Protein AF-A0A5S4GSZ1-F1 (afdb_monomer_lite)

Radius of gyration: 18.0 Å; chains: 1; bounding box: 52×38×59 Å

pLDDT: mean 90.25, std 11.3, range [44.25, 98.25]

Organism: NCBI:txid1642303

Sequence (163 aa):
MLLGSTLMTSDSAQAGTRNEETLTLLDEFERAGLLSIDGEPGERATIAVMIAPEDPFEGEGAEAQAGALVSLAAGMDAVSRGTVLAGGNTSTLPGGLIAALRAKDETVKHVTTVATADTPLGYITVVYALREQLNGRAGQYGTGTGASSFPLTTSHATPSPSR

Foldseek 3Di:
DVLLQQQEAADPVQFFPFGPVNQVVVVVCVVVVNDDDDDDSRGYHQEEEAEWDQAFADDPCLLVVLVVVLVVLLSNQVGHLAYEYEYEQNLQDVSHNLVSNLVDPVSQFTHAYQHHCVDPVSVVVVVVQRVQSNVVGHAYDDDHPRHDYDPPPPPPPPPDDDD

Secondary structure (DSSP, 8-state):
-HHHHHHB-S-GGGTT-B-HHHHHHHHHHHHTTS----S---BPBS-EEEEPPSSPP-STTHHHHHHHHHHHHHHHHTTSS-EEEE--GGGGSTT-HHHHHHT-TTGGGT-EEETTTTSHHHHHHHHHHHHHHHTT---EESSSTTPBPP--------PPPP-

Structure (mmCIF, N/CA/C/O backbone):
data_AF-A0A5S4GSZ1-F1
#
_entry.id   AF-A0A5S4GSZ1-F1
#
loop_
_atom_site.group_PDB
_atom_site.id
_atom_site.type_symbol
_atom_site.label_atom_id
_atom_site.label_alt_id
_atom_site.label_comp_id
_atom_site.label_asym_id
_atom_site.label_entity_id
_atom_site.label_seq_id
_atom_site.pdbx_PDB_ins_code
_atom_site.Cartn_x
_atom_site.Cartn_y
_atom_site.Cartn_z
_atom_site.occupancy
_atom_site.B_iso_or_equiv
_atom_site.auth_seq_id
_atom_site.auth_comp_id
_atom_site.auth_asym_id
_atom_site.auth_atom_id
_atom_site.pdbx_PDB_model_num
ATOM 1 N N . MET A 1 1 ? -6.292 12.027 1.379 1.00 71.38 1 MET A N 1
ATOM 2 C CA . MET A 1 1 ? -6.781 11.039 0.392 1.00 71.38 1 MET A CA 1
ATOM 3 C C . MET A 1 1 ? -8.135 10.532 0.867 1.00 71.38 1 MET A C 1
ATOM 5 O O . MET A 1 1 ? -8.180 9.963 1.947 1.00 71.38 1 MET A O 1
ATOM 9 N N . LEU A 1 2 ? -9.213 10.778 0.109 1.00 84.00 2 LEU A N 1
ATOM 10 C CA . LEU A 1 2 ? -10.602 10.521 0.536 1.00 84.00 2 LEU A CA 1
ATOM 11 C C . LEU A 1 2 ? -10.884 9.037 0.838 1.00 84.00 2 LEU A C 1
ATOM 13 O O . LEU A 1 2 ? -11.510 8.715 1.846 1.00 84.00 2 LEU A O 1
ATOM 17 N N . LEU A 1 3 ? -10.375 8.138 -0.011 1.00 85.56 3 LEU A N 1
ATOM 18 C CA . LEU A 1 3 ? -10.578 6.695 0.131 1.00 85.56 3 LEU A CA 1
ATOM 19 C C . LEU A 1 3 ? -9.926 6.149 1.414 1.00 85.56 3 LEU A C 1
ATOM 21 O O . LEU A 1 3 ? -10.559 5.444 2.191 1.00 85.56 3 LEU A O 1
ATOM 25 N N . GLY A 1 4 ? -8.680 6.553 1.686 1.00 84.44 4 GLY A N 1
ATOM 26 C CA . GLY A 1 4 ? -7.986 6.174 2.916 1.00 84.44 4 GLY A CA 1
ATOM 27 C C . GLY A 1 4 ? -8.719 6.658 4.168 1.00 84.44 4 GLY A C 1
ATOM 28 O O . GLY A 1 4 ? -8.912 5.883 5.093 1.00 84.44 4 GLY A O 1
ATOM 29 N N . SER A 1 5 ? -9.174 7.915 4.200 1.00 84.69 5 SER A N 1
ATOM 30 C CA . SER A 1 5 ? -9.803 8.498 5.400 1.00 84.69 5 SER A CA 1
ATOM 31 C C . SER A 1 5 ? -11.141 7.867 5.795 1.00 84.69 5 SER A C 1
ATOM 33 O O . SER A 1 5 ? -11.579 8.019 6.934 1.00 84.69 5 SER A O 1
ATOM 35 N N . THR A 1 6 ? -11.816 7.196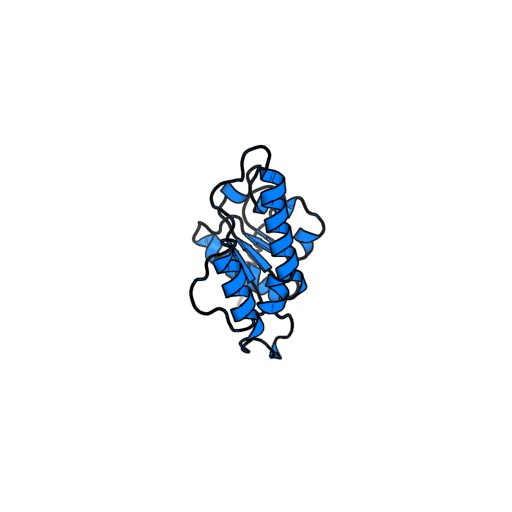 4.865 1.00 89.44 6 THR A N 1
ATOM 36 C CA . THR A 1 6 ? -13.112 6.560 5.135 1.00 89.44 6 THR A CA 1
ATOM 37 C C . THR A 1 6 ? -12.938 5.097 5.523 1.00 89.44 6 THR A C 1
ATOM 39 O O . THR A 1 6 ? -13.540 4.655 6.503 1.00 89.44 6 THR A O 1
ATOM 42 N N . LEU A 1 7 ? -12.043 4.380 4.838 1.00 91.69 7 LEU A N 1
ATOM 43 C CA . LEU A 1 7 ? -11.716 2.981 5.118 1.00 91.69 7 LEU A CA 1
ATOM 44 C C . LEU A 1 7 ? -10.859 2.788 6.373 1.00 91.69 7 LEU A C 1
ATOM 46 O O . LEU A 1 7 ? -10.987 1.774 7.057 1.00 91.69 7 LEU A O 1
ATOM 50 N N . MET A 1 8 ? -9.953 3.720 6.657 1.00 94.50 8 MET A N 1
ATOM 51 C CA . MET A 1 8 ? -8.903 3.532 7.654 1.00 94.50 8 MET A CA 1
ATOM 52 C C . MET A 1 8 ? -9.084 4.438 8.875 1.00 94.50 8 MET A C 1
ATOM 54 O O . MET A 1 8 ? -9.780 5.454 8.839 1.00 94.50 8 MET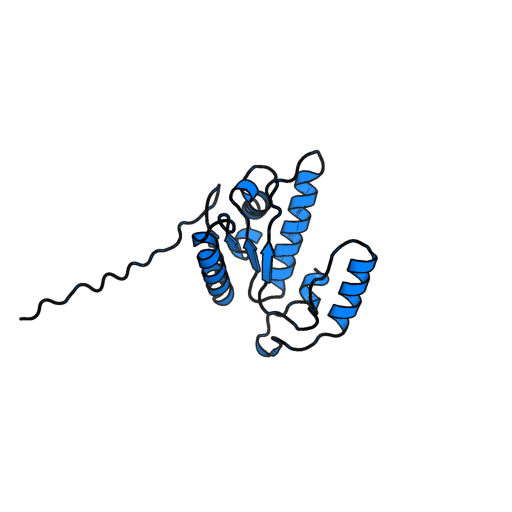 A O 1
ATOM 58 N N . THR A 1 9 ? -8.427 4.064 9.969 1.00 95.00 9 THR A N 1
ATOM 59 C CA . THR A 1 9 ? -8.294 4.874 11.181 1.00 95.00 9 THR A CA 1
ATOM 60 C C . THR A 1 9 ? -6.981 4.571 11.899 1.00 95.00 9 THR A C 1
ATOM 62 O O . THR A 1 9 ? -6.535 3.424 11.956 1.00 95.00 9 THR A O 1
ATOM 65 N N . SER A 1 10 ? -6.353 5.585 12.490 1.00 94.88 10 SER A N 1
ATOM 66 C CA . SER A 1 10 ? -5.213 5.400 13.393 1.00 94.88 10 SER A CA 1
ATOM 67 C C . SER A 1 10 ? -5.649 5.111 14.837 1.00 94.88 10 SER A C 1
ATOM 69 O O . SER A 1 10 ? -4.855 4.598 15.628 1.00 94.88 10 SER A O 1
ATOM 71 N N . ASP A 1 11 ? -6.915 5.378 15.176 1.00 94.94 11 ASP A N 1
ATOM 72 C CA . ASP A 1 11 ? -7.489 5.100 16.492 1.00 94.94 11 ASP A CA 1
ATOM 73 C C . ASP A 1 11 ? -7.868 3.618 16.622 1.00 94.94 11 ASP A C 1
ATOM 75 O O . ASP A 1 11 ? -8.837 3.141 16.027 1.00 94.94 11 ASP A O 1
ATOM 79 N N . SER A 1 12 ? -7.126 2.888 17.456 1.00 91.31 12 SER A N 1
ATOM 80 C CA . SER A 1 12 ? -7.396 1.479 17.748 1.00 91.31 12 SER A CA 1
ATOM 81 C C . SER A 1 12 ? -8.756 1.228 18.401 1.00 91.31 12 SER A C 1
ATOM 83 O O . SER A 1 12 ? -9.271 0.121 18.278 1.00 91.31 12 SER A O 1
ATOM 85 N N . ALA A 1 13 ? -9.345 2.217 19.081 1.00 94.62 13 ALA A N 1
ATOM 86 C CA . ALA A 1 13 ? -10.679 2.081 19.665 1.00 94.62 13 ALA A CA 1
ATOM 87 C C . ALA A 1 13 ? -11.788 2.061 18.599 1.00 94.62 13 ALA A C 1
ATOM 89 O O . ALA A 1 13 ? -12.886 1.584 18.873 1.00 94.62 13 ALA A O 1
ATOM 90 N N . GLN A 1 14 ? -11.498 2.551 17.390 1.00 93.00 14 GLN A N 1
ATOM 91 C CA . GLN A 1 14 ? -12.412 2.548 16.245 1.00 93.00 14 GLN A CA 1
ATOM 92 C C . GLN A 1 14 ? -12.177 1.366 15.295 1.00 93.00 14 GLN A C 1
ATOM 94 O O . GLN A 1 14 ? -12.816 1.284 14.252 1.00 93.00 14 GLN A O 1
ATOM 99 N N . ALA A 1 15 ? -11.258 0.452 15.614 1.00 93.75 15 ALA A N 1
ATOM 100 C CA . ALA A 1 15 ? -11.024 -0.726 14.787 1.00 93.75 15 ALA A CA 1
ATOM 101 C C . ALA A 1 15 ? -12.287 -1.603 14.720 1.00 93.75 15 ALA A C 1
ATOM 103 O O . ALA A 1 15 ? -12.864 -1.933 15.756 1.00 93.75 15 ALA A O 1
ATOM 104 N N . GLY A 1 16 ? -12.702 -1.994 13.513 1.00 93.00 16 GLY A N 1
ATOM 105 C CA . GLY A 1 16 ? -13.875 -2.853 13.309 1.00 93.00 16 GLY A CA 1
ATOM 106 C C . GLY A 1 16 ? -15.223 -2.141 13.470 1.00 93.00 16 GLY A C 1
ATOM 107 O O . GLY A 1 16 ? -16.266 -2.783 13.392 1.00 93.00 16 GLY A O 1
ATOM 108 N N . THR A 1 17 ? -15.251 -0.823 13.704 1.00 94.19 17 THR A N 1
ATOM 109 C CA . THR A 1 17 ? -16.520 -0.084 13.749 1.00 94.19 17 THR A CA 1
ATOM 110 C C . THR A 1 17 ? -17.010 0.212 12.336 1.00 94.19 17 THR A C 1
ATOM 112 O O . THR A 1 17 ? -16.222 0.521 11.439 1.00 94.19 17 THR A O 1
ATOM 115 N N . ARG A 1 18 ? -18.326 0.108 12.118 1.00 92.00 18 ARG A N 1
ATOM 116 C CA . ARG A 1 18 ? -18.931 0.367 10.807 1.00 92.00 18 ARG A CA 1
ATOM 117 C C . ARG A 1 18 ? -18.894 1.859 10.471 1.00 92.00 18 ARG A C 1
ATOM 119 O O . ARG A 1 18 ? -19.159 2.702 11.328 1.00 92.00 18 ARG A O 1
ATOM 126 N N . ASN A 1 19 ? -18.605 2.173 9.213 1.00 89.44 19 ASN A N 1
ATOM 127 C CA . ASN A 1 19 ? -18.671 3.513 8.648 1.00 89.44 19 ASN A CA 1
ATOM 128 C C . ASN A 1 19 ? -19.592 3.522 7.416 1.00 89.44 19 ASN A C 1
ATOM 130 O O . ASN A 1 19 ? -19.206 3.081 6.337 1.00 89.44 19 ASN A O 1
ATOM 134 N N . GLU A 1 20 ? -20.805 4.048 7.577 1.00 87.19 20 GLU A N 1
ATOM 135 C CA . GLU A 1 20 ? -21.810 4.152 6.504 1.00 87.19 20 GLU A CA 1
ATOM 136 C C . GLU A 1 20 ? -21.317 5.003 5.314 1.00 87.19 20 GLU A C 1
ATOM 138 O O . GLU A 1 20 ? -21.630 4.715 4.157 1.00 87.19 20 GLU A O 1
ATOM 143 N N . GLU A 1 21 ? -20.484 6.019 5.573 1.00 87.88 21 GLU A N 1
ATOM 144 C CA . GLU A 1 21 ? -19.911 6.870 4.521 1.00 87.88 21 GLU A CA 1
ATOM 145 C C . GLU A 1 21 ? -18.965 6.083 3.604 1.00 87.88 21 GLU A C 1
ATOM 147 O O . GLU A 1 21 ? -18.895 6.356 2.406 1.00 87.88 21 GLU A O 1
ATOM 152 N N . THR A 1 22 ? -18.270 5.076 4.146 1.00 90.31 22 THR A N 1
ATOM 153 C CA . THR A 1 22 ? -17.363 4.215 3.376 1.00 90.31 22 THR A CA 1
ATOM 154 C C . THR A 1 22 ? -18.114 3.465 2.289 1.00 90.31 22 THR A C 1
ATOM 156 O O . THR A 1 22 ? -17.675 3.457 1.147 1.00 90.31 22 THR A O 1
ATOM 159 N N . LEU A 1 23 ? -19.262 2.873 2.618 1.00 87.75 23 LEU A N 1
ATOM 160 C CA . LEU A 1 23 ? -20.036 2.069 1.668 1.00 87.75 23 LEU A CA 1
ATOM 161 C C . LEU A 1 23 ? -20.559 2.916 0.512 1.00 87.75 23 LEU A C 1
ATOM 163 O O . LEU A 1 23 ? -20.475 2.502 -0.639 1.00 87.75 23 LEU A O 1
ATOM 167 N N . THR A 1 24 ? -21.040 4.121 0.823 1.00 90.12 24 THR A N 1
ATOM 168 C CA . THR A 1 24 ? -21.540 5.061 -0.189 1.00 90.12 24 THR A CA 1
ATOM 169 C C . THR A 1 24 ? -20.422 5.471 -1.148 1.00 90.12 24 THR A C 1
ATOM 171 O O . THR A 1 24 ? -20.588 5.398 -2.362 1.00 90.12 24 THR A O 1
ATOM 174 N N . LEU A 1 25 ? -19.254 5.846 -0.618 1.00 92.25 25 LEU A N 1
ATOM 175 C CA . LEU A 1 25 ? -18.110 6.244 -1.443 1.00 92.25 25 LEU A CA 1
ATOM 176 C C . LEU A 1 25 ? -17.558 5.090 -2.280 1.00 92.25 25 LEU A C 1
ATOM 178 O O . LEU A 1 25 ? -17.173 5.285 -3.429 1.00 92.25 25 LEU A O 1
ATOM 182 N N . LEU A 1 26 ? -17.500 3.891 -1.713 1.00 92.50 26 LEU A N 1
ATOM 183 C CA . LEU A 1 26 ? -17.030 2.713 -2.424 1.00 92.50 26 LEU A CA 1
ATOM 184 C C . LEU A 1 26 ? -17.941 2.353 -3.603 1.00 92.50 26 LEU A C 1
ATOM 186 O O . LEU A 1 26 ? -17.439 2.142 -4.704 1.00 92.50 26 LEU A O 1
ATOM 190 N N . ASP A 1 27 ? -19.257 2.363 -3.395 1.00 91.44 27 ASP A N 1
ATOM 191 C CA . ASP A 1 27 ? -20.265 2.138 -4.439 1.00 91.44 27 ASP A CA 1
ATOM 192 C C . ASP A 1 27 ? -20.189 3.207 -5.548 1.00 91.44 27 ASP A C 1
ATOM 194 O O . ASP A 1 27 ? -20.278 2.890 -6.735 1.00 91.44 27 ASP A O 1
ATOM 198 N N . GLU A 1 28 ? -19.933 4.473 -5.204 1.00 93.25 28 GLU A N 1
ATOM 199 C CA . GLU A 1 28 ? -19.693 5.531 -6.196 1.00 93.25 28 GLU A CA 1
ATOM 200 C C . GLU A 1 28 ? -18.428 5.287 -7.030 1.00 93.25 28 GLU A C 1
ATOM 202 O O . GLU A 1 28 ? -18.458 5.428 -8.257 1.00 93.25 28 GLU A O 1
ATOM 207 N N . PHE A 1 29 ? -17.317 4.903 -6.396 1.00 93.19 29 PHE A N 1
ATOM 208 C CA . PHE A 1 29 ? -16.062 4.620 -7.098 1.00 93.19 29 PHE A CA 1
ATOM 209 C C . PHE A 1 29 ? -16.158 3.352 -7.960 1.00 93.19 29 PHE A C 1
ATOM 211 O O . PHE A 1 29 ? -15.584 3.318 -9.052 1.00 93.19 29 PHE A O 1
ATOM 218 N N . GLU A 1 30 ? -16.896 2.336 -7.512 1.00 94.31 30 GLU A N 1
ATOM 219 C CA . GLU A 1 30 ? -17.180 1.131 -8.295 1.00 94.31 30 GLU A CA 1
ATOM 220 C C . GLU A 1 30 ? -18.038 1.461 -9.523 1.00 94.31 30 GLU A C 1
ATOM 222 O O . GLU A 1 30 ? -17.678 1.103 -10.645 1.00 94.31 30 GLU A O 1
ATOM 227 N N . ARG A 1 31 ? -19.116 2.241 -9.357 1.00 94.56 31 ARG A N 1
ATOM 228 C CA . ARG A 1 31 ? -19.954 2.712 -10.479 1.00 94.56 31 ARG A CA 1
ATOM 229 C C . ARG A 1 31 ? -19.199 3.592 -11.468 1.00 94.56 31 ARG A C 1
ATOM 231 O O . ARG A 1 31 ? -19.509 3.572 -12.658 1.00 94.56 31 ARG A O 1
ATOM 238 N N . ALA A 1 32 ? -18.219 4.358 -10.994 1.00 95.62 32 ALA A N 1
ATOM 239 C CA . ALA A 1 32 ? -17.321 5.138 -11.840 1.00 95.62 32 ALA A CA 1
ATOM 240 C C . ALA A 1 32 ? -16.256 4.278 -12.553 1.00 95.62 32 ALA A C 1
ATOM 242 O O . ALA A 1 32 ? -15.498 4.807 -13.367 1.00 95.62 32 ALA A O 1
ATOM 243 N N . GLY A 1 33 ? -16.183 2.974 -12.264 1.00 94.69 33 GLY A N 1
ATOM 244 C CA . GLY A 1 33 ? -15.210 2.049 -12.847 1.00 94.69 33 GLY A CA 1
ATOM 245 C C . GLY A 1 33 ? -13.781 2.263 -12.345 1.00 94.69 33 GLY A C 1
ATOM 246 O O . GLY A 1 33 ? -12.832 1.892 -13.031 1.00 94.69 33 GLY A O 1
ATOM 247 N N . LEU A 1 34 ? -13.614 2.895 -11.179 1.00 91.75 34 LEU A N 1
ATOM 248 C CA . LEU A 1 34 ? -12.303 3.216 -10.606 1.00 91.75 34 LEU A CA 1
ATOM 249 C C . LEU A 1 34 ? -11.766 2.113 -9.690 1.00 91.75 34 LEU A C 1
ATOM 251 O O . LEU A 1 34 ? -10.559 2.046 -9.463 1.00 91.75 34 LEU A O 1
ATOM 255 N N . LEU A 1 35 ? -12.646 1.271 -9.147 1.00 92.38 35 LEU A N 1
ATOM 256 C CA . LEU A 1 35 ? -12.283 0.132 -8.312 1.00 92.38 35 LEU A CA 1
ATOM 257 C C . LEU A 1 35 ? -13.256 -1.031 -8.510 1.00 92.38 35 LEU A C 1
ATOM 259 O O . LEU A 1 35 ? -14.342 -0.868 -9.061 1.00 92.38 35 LEU A O 1
ATOM 263 N N . SER A 1 36 ? -12.852 -2.198 -8.026 1.00 93.00 36 SER A N 1
ATOM 264 C CA . SER A 1 36 ? -13.719 -3.357 -7.838 1.00 93.00 36 SER A CA 1
ATOM 265 C C . SER A 1 36 ? -13.632 -3.769 -6.377 1.00 93.00 36 SER A C 1
ATOM 267 O O . SER A 1 36 ? -12.544 -3.741 -5.796 1.00 93.00 36 SER A O 1
ATOM 269 N N . ILE A 1 37 ? -14.770 -4.110 -5.783 1.00 92.25 37 ILE A N 1
ATOM 270 C CA . ILE A 1 37 ? -14.862 -4.454 -4.365 1.00 92.25 37 ILE A CA 1
ATOM 271 C C . ILE A 1 37 ? -15.037 -5.959 -4.245 1.00 92.25 37 ILE A C 1
ATOM 273 O O . ILE A 1 37 ? -15.846 -6.556 -4.950 1.00 92.25 37 ILE A O 1
ATOM 277 N N . ASP A 1 38 ? -14.291 -6.558 -3.324 1.00 91.31 38 ASP A N 1
ATOM 278 C CA . ASP A 1 38 ? -14.531 -7.922 -2.873 1.00 91.31 38 ASP A CA 1
ATOM 279 C C . ASP A 1 38 ? -14.917 -7.905 -1.387 1.00 91.31 38 ASP A C 1
ATOM 281 O O . ASP A 1 38 ? -14.314 -7.187 -0.582 1.00 91.31 38 ASP A O 1
ATOM 285 N N . GLY A 1 39 ? -15.943 -8.676 -1.025 1.00 87.88 39 GLY A N 1
ATOM 286 C CA . GLY A 1 39 ? -16.523 -8.676 0.320 1.00 87.88 39 GLY A CA 1
ATOM 287 C C . GLY A 1 39 ? -17.316 -7.406 0.671 1.00 87.88 39 GLY A C 1
ATOM 288 O O . GLY A 1 39 ? -17.918 -6.773 -0.188 1.00 87.88 39 GLY A O 1
ATOM 289 N N . GLU A 1 40 ? -17.344 -7.059 1.962 1.00 85.50 40 GLU A N 1
ATOM 290 C CA . GLU A 1 40 ? -18.134 -5.946 2.520 1.00 85.50 40 GLU A CA 1
ATOM 291 C C . GLU A 1 40 ? -17.237 -5.057 3.415 1.00 85.50 40 GLU A C 1
ATOM 293 O O . GLU A 1 40 ? -17.277 -5.157 4.646 1.00 85.50 40 GLU A O 1
ATOM 298 N N . PRO A 1 41 ? -16.373 -4.203 2.835 1.00 86.12 41 PRO A N 1
ATOM 299 C CA . PRO A 1 41 ? -15.384 -3.404 3.571 1.00 86.12 41 PRO A CA 1
ATOM 300 C C . PRO A 1 41 ? -15.991 -2.159 4.256 1.00 86.12 41 PRO A C 1
ATOM 302 O O . PRO A 1 41 ? -15.488 -1.044 4.131 1.00 86.12 41 PRO A O 1
ATOM 305 N N . GLY A 1 42 ? -17.090 -2.335 4.992 1.00 87.56 42 GLY A N 1
ATOM 306 C CA . GLY A 1 42 ? -17.768 -1.258 5.727 1.00 87.56 42 GLY A CA 1
ATOM 307 C C . GLY A 1 42 ? -17.169 -0.954 7.102 1.00 87.56 42 GLY A C 1
ATOM 308 O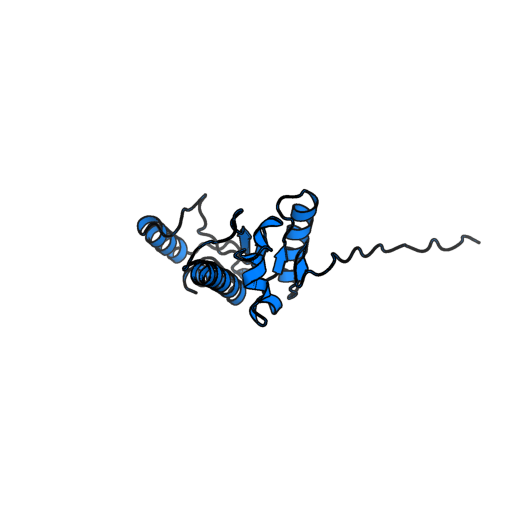 O . GLY A 1 42 ? -17.551 0.030 7.730 1.00 87.56 42 GLY A O 1
ATOM 309 N N . GLU A 1 43 ? -16.264 -1.796 7.595 1.00 92.94 43 GLU A N 1
ATOM 310 C CA . GLU A 1 43 ? -15.616 -1.637 8.897 1.00 92.94 43 GLU A CA 1
ATOM 311 C C . GLU A 1 43 ? -14.273 -0.914 8.775 1.00 92.94 43 GLU A C 1
ATOM 313 O O . GLU A 1 43 ? -13.490 -1.167 7.858 1.00 92.94 43 GLU A O 1
ATOM 318 N N . ARG A 1 44 ? -13.978 -0.026 9.728 1.00 93.75 44 ARG A N 1
ATOM 319 C CA . ARG A 1 44 ? -12.716 0.715 9.745 1.00 93.75 44 ARG A CA 1
ATOM 320 C C . ARG A 1 44 ? -11.543 -0.210 10.053 1.00 93.75 44 ARG A C 1
ATOM 322 O O . ARG A 1 44 ? -11.498 -0.839 11.115 1.00 93.75 44 ARG A O 1
ATOM 329 N N . ALA A 1 45 ? -10.546 -0.224 9.174 1.00 95.00 45 ALA A N 1
ATOM 330 C CA . ALA A 1 45 ? -9.295 -0.935 9.412 1.00 95.00 45 ALA A CA 1
ATOM 331 C C . ALA A 1 45 ? -8.233 -0.009 10.018 1.00 95.00 45 ALA A C 1
ATOM 333 O O . ALA A 1 45 ? -8.254 1.207 9.843 1.00 95.00 45 ALA A O 1
ATOM 334 N N . THR A 1 46 ? -7.268 -0.595 10.727 1.00 96.31 46 THR A N 1
ATOM 335 C CA . THR A 1 46 ? -6.160 0.167 11.329 1.00 96.31 46 THR A CA 1
ATOM 336 C C . THR A 1 46 ? -4.841 0.024 10.590 1.00 96.31 46 THR A C 1
ATOM 338 O O . THR A 1 46 ? -3.895 0.735 10.902 1.00 96.31 46 THR A O 1
ATOM 341 N N . ILE A 1 47 ? -4.750 -0.883 9.625 1.00 96.19 47 ILE A N 1
ATOM 342 C CA . ILE A 1 47 ? -3.542 -1.147 8.848 1.00 96.19 47 ILE A CA 1
ATOM 343 C C . ILE A 1 47 ? -3.949 -1.667 7.472 1.00 96.19 47 ILE A C 1
ATOM 345 O O . ILE A 1 47 ? -4.963 -2.359 7.358 1.00 96.19 47 ILE A O 1
ATOM 349 N N . ALA A 1 48 ? -3.164 -1.352 6.444 1.00 96.06 48 ALA A N 1
ATOM 350 C CA . ALA A 1 48 ? -3.437 -1.769 5.072 1.00 96.06 48 ALA A CA 1
ATOM 351 C C . ALA A 1 48 ? -2.301 -2.618 4.488 1.00 96.06 48 ALA A C 1
ATOM 353 O O . ALA A 1 48 ? -1.119 -2.355 4.722 1.00 96.06 48 ALA A O 1
ATOM 354 N N . VAL A 1 49 ? -2.671 -3.607 3.672 1.00 97.31 49 VAL A N 1
ATOM 355 C CA . VAL A 1 49 ? -1.759 -4.276 2.737 1.00 97.31 49 VAL A CA 1
ATOM 356 C C . VAL A 1 49 ? -2.212 -3.928 1.327 1.00 97.31 49 VAL A C 1
ATOM 358 O O . VAL A 1 49 ? -3.333 -4.244 0.938 1.00 97.31 49 VAL A O 1
ATOM 361 N N . MET A 1 50 ? -1.339 -3.284 0.563 1.00 97.44 50 MET A N 1
ATOM 362 C CA . MET A 1 50 ? -1.526 -3.021 -0.856 1.00 97.44 50 MET A CA 1
ATOM 363 C C . MET A 1 50 ? -0.719 -4.039 -1.652 1.00 97.44 50 MET A C 1
ATOM 365 O O . MET A 1 50 ? 0.472 -4.209 -1.396 1.00 97.44 50 MET A O 1
ATOM 369 N N . ILE A 1 51 ? -1.350 -4.697 -2.621 1.00 97.56 51 ILE A N 1
ATOM 370 C CA . ILE A 1 51 ? -0.666 -5.628 -3.518 1.00 97.56 51 ILE A CA 1
ATOM 371 C C . ILE A 1 51 ? -0.280 -4.882 -4.793 1.00 97.56 51 ILE A C 1
ATOM 373 O O . ILE A 1 51 ? -1.128 -4.286 -5.456 1.00 97.56 51 ILE A O 1
ATOM 377 N N . ALA A 1 52 ? 1.012 -4.867 -5.104 1.00 97.12 52 ALA A N 1
ATOM 378 C CA . ALA A 1 52 ? 1.534 -4.279 -6.323 1.00 97.12 52 ALA A CA 1
ATOM 379 C C . ALA A 1 52 ? 1.100 -5.110 -7.542 1.00 97.12 52 ALA A C 1
ATOM 381 O O . ALA A 1 52 ? 1.015 -6.336 -7.436 1.00 97.12 52 ALA A O 1
ATOM 382 N N . PRO A 1 53 ? 0.888 -4.468 -8.704 1.00 94.94 53 PRO A N 1
ATOM 383 C CA . PRO A 1 53 ? 0.735 -5.185 -9.963 1.00 94.94 53 PRO A CA 1
ATOM 384 C C . PRO A 1 53 ? 1.910 -6.137 -10.208 1.00 94.94 53 PRO A C 1
ATOM 386 O O . PRO A 1 53 ? 3.049 -5.836 -9.834 1.00 94.94 53 PRO A O 1
ATOM 389 N N . GLU A 1 54 ? 1.621 -7.278 -10.833 1.00 91.50 54 GLU A N 1
ATOM 390 C CA . GLU A 1 54 ? 2.643 -8.257 -11.215 1.00 91.50 54 GLU A CA 1
ATOM 391 C C . GLU A 1 54 ? 3.602 -7.664 -12.252 1.00 91.50 54 GLU A C 1
ATOM 393 O O . GLU A 1 54 ? 4.820 -7.778 -12.104 1.00 91.50 54 GLU A O 1
ATOM 398 N N . ASP A 1 55 ? 3.058 -6.955 -13.239 1.00 93.88 55 ASP A N 1
ATOM 399 C CA . ASP A 1 55 ? 3.832 -6.346 -14.312 1.00 93.88 55 ASP A CA 1
ATOM 400 C C . ASP A 1 55 ? 4.178 -4.874 -14.019 1.00 93.88 55 ASP A C 1
ATOM 402 O O . ASP A 1 55 ? 3.336 -4.116 -13.520 1.00 93.88 55 ASP A O 1
ATOM 406 N N . PRO A 1 56 ? 5.408 -4.432 -14.341 1.00 94.69 56 PRO A N 1
ATOM 407 C CA . PRO A 1 56 ? 5.766 -3.019 -14.351 1.00 94.69 56 PRO A CA 1
ATOM 408 C C . PRO A 1 56 ? 4.877 -2.197 -15.290 1.00 94.69 56 PRO A C 1
ATOM 410 O O . PRO A 1 56 ? 4.435 -2.671 -16.334 1.00 94.69 56 PRO A O 1
ATOM 413 N N . PHE A 1 57 ? 4.669 -0.926 -14.952 1.00 96.25 57 PHE A N 1
ATOM 414 C CA . PHE A 1 57 ? 4.019 0.009 -15.864 1.00 96.25 57 PHE A CA 1
ATOM 415 C C . PHE A 1 57 ? 4.939 0.341 -17.044 1.00 96.25 57 PHE A C 1
ATOM 417 O O . PHE A 1 57 ? 6.140 0.560 -16.864 1.00 96.25 57 PHE A O 1
ATOM 424 N N . GLU A 1 58 ? 4.359 0.453 -18.239 1.00 94.81 58 GLU A N 1
ATOM 425 C CA . GLU A 1 58 ? 5.078 0.732 -19.484 1.00 94.81 58 GLU A CA 1
ATOM 426 C C . GLU A 1 58 ? 4.498 1.942 -20.233 1.00 94.81 58 GLU A C 1
ATOM 428 O O . GLU A 1 58 ? 3.351 2.349 -20.037 1.00 94.81 58 GLU A O 1
ATOM 433 N N . GLY A 1 59 ? 5.303 2.518 -21.130 1.00 94.81 59 GLY A N 1
ATOM 434 C CA . GLY A 1 59 ? 4.903 3.643 -21.975 1.00 94.81 59 GLY A CA 1
ATOM 435 C C . GLY A 1 59 ? 4.964 5.013 -21.290 1.00 94.81 59 GLY A C 1
ATOM 436 O O . GLY A 1 59 ? 5.464 5.170 -20.179 1.00 94.81 59 GLY A O 1
ATOM 437 N N . GLU A 1 60 ? 4.460 6.032 -21.989 1.00 91.94 60 GLU A N 1
ATOM 438 C CA . GLU A 1 60 ? 4.584 7.449 -21.605 1.00 91.94 60 GLU A CA 1
ATOM 439 C C . GLU A 1 60 ? 3.865 7.793 -20.283 1.00 91.94 60 GLU A C 1
ATOM 441 O O . GLU A 1 60 ? 4.248 8.731 -19.590 1.00 91.94 60 GLU A O 1
ATOM 446 N N . GLY A 1 61 ? 2.856 7.004 -19.889 1.00 92.69 61 GLY A N 1
ATOM 447 C CA . GLY A 1 61 ? 2.080 7.199 -18.658 1.00 92.69 61 GLY A CA 1
ATOM 448 C C . GLY A 1 61 ? 2.606 6.468 -17.418 1.00 92.69 61 GLY A C 1
ATOM 449 O O . GLY A 1 61 ? 2.049 6.658 -16.335 1.00 92.69 61 GLY A O 1
ATOM 450 N N . ALA A 1 62 ? 3.657 5.653 -17.546 1.00 94.19 62 ALA A N 1
ATOM 451 C CA . ALA A 1 62 ? 4.075 4.718 -16.499 1.00 94.19 62 ALA A CA 1
ATOM 452 C C . ALA A 1 62 ? 4.427 5.402 -15.168 1.00 94.19 62 ALA A C 1
ATOM 454 O O . ALA A 1 62 ? 3.989 4.973 -14.099 1.00 94.19 62 ALA A O 1
ATOM 455 N N . GLU A 1 63 ? 5.179 6.505 -15.222 1.00 93.25 63 GLU A N 1
ATOM 456 C CA . GLU A 1 63 ? 5.573 7.247 -14.020 1.00 93.25 63 GLU A CA 1
ATOM 457 C C . GLU A 1 63 ? 4.363 7.875 -13.315 1.00 93.25 63 GLU A C 1
ATOM 459 O O . GLU A 1 63 ? 4.266 7.832 -12.087 1.00 93.25 63 GLU A O 1
ATOM 464 N N . ALA A 1 64 ? 3.409 8.411 -14.081 1.00 94.81 64 ALA A N 1
ATOM 465 C CA . ALA A 1 64 ? 2.192 8.999 -13.533 1.00 94.81 64 ALA A CA 1
ATOM 466 C C . ALA A 1 64 ? 1.303 7.937 -12.866 1.00 94.81 64 ALA A C 1
ATOM 468 O O . ALA A 1 64 ? 0.788 8.165 -11.770 1.00 94.81 64 ALA A O 1
ATOM 469 N N . GLN A 1 65 ? 1.165 6.761 -13.487 1.00 94.56 65 GLN A N 1
ATOM 470 C CA . GLN A 1 65 ? 0.410 5.632 -12.936 1.00 94.56 65 GLN A CA 1
ATOM 471 C C . GLN A 1 65 ? 1.036 5.117 -11.636 1.00 94.56 65 GLN A C 1
ATOM 473 O O . GLN A 1 65 ? 0.352 5.018 -10.614 1.00 94.56 65 GLN A O 1
ATOM 478 N N . ALA A 1 66 ? 2.348 4.868 -11.638 1.00 95.38 66 ALA A N 1
ATOM 479 C CA . ALA A 1 66 ? 3.063 4.452 -10.438 1.00 95.38 66 ALA A CA 1
ATOM 480 C C . ALA A 1 66 ? 2.976 5.524 -9.340 1.00 95.38 66 ALA A C 1
ATOM 482 O O . ALA A 1 66 ? 2.673 5.214 -8.189 1.00 95.38 66 ALA A O 1
ATOM 483 N N . GLY A 1 67 ? 3.162 6.799 -9.690 1.00 95.19 67 GLY A N 1
ATOM 484 C CA . GLY A 1 67 ? 3.064 7.924 -8.760 1.00 95.19 67 GLY A CA 1
ATOM 485 C C . GLY A 1 67 ? 1.682 8.070 -8.120 1.00 95.19 67 GLY A C 1
ATOM 486 O O . GLY A 1 67 ? 1.592 8.375 -6.926 1.00 95.19 67 GLY A O 1
ATOM 487 N N . ALA A 1 68 ? 0.606 7.800 -8.862 1.00 94.12 68 ALA A N 1
ATOM 488 C CA . ALA A 1 68 ? -0.753 7.802 -8.325 1.00 94.12 68 ALA A CA 1
ATOM 489 C C . ALA A 1 68 ? -0.944 6.709 -7.261 1.00 94.12 68 ALA A C 1
ATOM 491 O O . ALA A 1 68 ? -1.466 6.988 -6.179 1.00 94.12 68 ALA A O 1
ATOM 492 N N . LEU A 1 69 ? -0.455 5.491 -7.512 1.00 95.50 69 LEU A N 1
ATOM 493 C CA . LEU A 1 69 ? -0.534 4.388 -6.548 1.00 95.50 69 LEU A CA 1
ATOM 494 C C . LEU A 1 69 ? 0.391 4.583 -5.339 1.00 95.50 69 LEU A C 1
ATOM 496 O O . LEU A 1 69 ? -0.006 4.279 -4.215 1.00 95.50 69 LEU A O 1
ATOM 500 N N . VAL A 1 70 ? 1.579 5.166 -5.524 1.00 96.81 70 VAL A N 1
ATOM 501 C CA . VAL A 1 70 ? 2.442 5.584 -4.404 1.00 96.81 70 VAL A CA 1
ATOM 502 C C . VAL A 1 70 ? 1.734 6.626 -3.536 1.00 96.81 70 VAL A C 1
ATOM 504 O O . VAL A 1 70 ? 1.763 6.537 -2.309 1.00 96.81 70 VAL A O 1
ATOM 507 N N . SER A 1 71 ? 1.046 7.587 -4.157 1.00 95.31 71 SER A N 1
ATOM 508 C CA . SER A 1 71 ? 0.263 8.597 -3.434 1.00 95.31 71 SER A CA 1
ATOM 509 C C . SER A 1 71 ? -0.911 7.977 -2.676 1.00 95.31 71 SER A C 1
ATOM 511 O O . SER A 1 71 ? -1.251 8.437 -1.585 1.00 95.31 71 SER A O 1
ATOM 513 N N . LEU A 1 72 ? -1.523 6.922 -3.223 1.00 94.69 72 LEU A N 1
ATOM 514 C CA . LEU A 1 72 ? -2.558 6.154 -2.536 1.00 94.69 72 LEU A CA 1
ATOM 515 C C . LEU A 1 72 ? -1.984 5.424 -1.313 1.00 94.69 72 LEU A C 1
ATOM 517 O O . LEU A 1 72 ? -2.547 5.556 -0.229 1.00 94.69 72 LEU A O 1
ATOM 521 N N . ALA A 1 73 ? -0.842 4.742 -1.449 1.00 96.31 73 ALA A N 1
ATOM 522 C CA . ALA A 1 73 ? -0.161 4.082 -0.331 1.00 96.31 73 ALA A CA 1
ATOM 523 C C . ALA A 1 73 ? 0.200 5.070 0.791 1.00 96.31 73 ALA A C 1
ATOM 525 O O . ALA A 1 73 ? -0.148 4.843 1.948 1.00 96.31 73 ALA A O 1
ATOM 526 N N . ALA A 1 74 ? 0.810 6.208 0.447 1.00 95.62 74 ALA A N 1
ATOM 527 C CA . ALA A 1 74 ? 1.114 7.272 1.407 1.00 95.62 74 ALA A CA 1
ATOM 528 C C . ALA A 1 74 ? -0.156 7.854 2.054 1.00 95.62 74 ALA A C 1
ATOM 530 O O . ALA A 1 74 ? -0.179 8.176 3.239 1.00 95.62 74 ALA A O 1
ATOM 531 N N . GLY A 1 75 ? -1.232 7.982 1.277 1.00 95.00 75 GLY A N 1
ATOM 532 C CA . GLY A 1 75 ? -2.512 8.474 1.761 1.00 95.00 75 GLY A CA 1
ATOM 533 C C . GLY A 1 75 ? -3.220 7.532 2.728 1.00 95.00 75 GLY A C 1
ATOM 534 O O . GLY A 1 75 ? -3.909 8.033 3.610 1.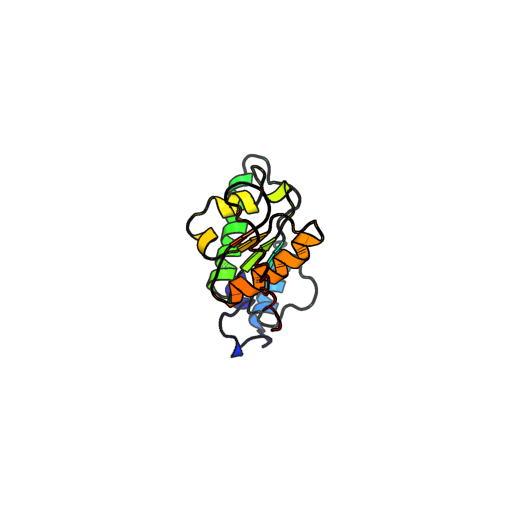00 95.00 75 GLY A O 1
ATOM 535 N N . MET A 1 76 ? -3.074 6.213 2.566 1.00 95.06 76 MET A N 1
ATOM 536 C CA . MET A 1 76 ? -3.570 5.208 3.517 1.00 95.06 76 MET A CA 1
ATOM 537 C C . MET A 1 76 ? -2.736 5.200 4.797 1.00 95.06 76 MET A C 1
ATOM 539 O O . MET A 1 76 ? -3.288 5.158 5.895 1.00 95.06 76 MET A O 1
ATOM 543 N N . ASP A 1 77 ? -1.416 5.298 4.665 1.00 95.88 77 ASP A N 1
ATOM 544 C CA . ASP A 1 77 ? -0.494 5.338 5.796 1.00 95.88 77 ASP A CA 1
ATOM 545 C C . ASP A 1 77 ? -0.770 6.530 6.724 1.00 95.88 77 ASP A C 1
ATOM 547 O O . ASP A 1 77 ? -0.966 6.351 7.923 1.00 95.88 77 ASP A O 1
ATOM 551 N N . ALA A 1 78 ? -0.952 7.724 6.151 1.00 95.06 78 ALA A N 1
ATOM 552 C CA . ALA A 1 78 ? -1.177 8.965 6.897 1.00 95.06 78 ALA A CA 1
ATOM 553 C C . ALA A 1 78 ? -2.428 8.974 7.802 1.00 95.06 78 ALA A C 1
ATOM 555 O O . ALA A 1 78 ? -2.541 9.823 8.687 1.00 95.06 78 ALA A O 1
ATOM 556 N N . VAL A 1 79 ? -3.389 8.079 7.567 1.00 95.44 79 VAL A N 1
ATOM 557 C CA . VAL A 1 79 ? -4.669 8.000 8.300 1.00 95.44 79 VAL A CA 1
ATOM 558 C C . VAL A 1 79 ? -4.862 6.661 9.016 1.00 95.44 79 VAL A C 1
ATOM 560 O O . VAL A 1 79 ? -5.930 6.410 9.570 1.00 95.44 79 VAL A O 1
ATOM 563 N N . SER A 1 80 ? -3.849 5.798 9.004 1.00 95.50 80 SER A N 1
ATOM 564 C CA . SER A 1 80 ? -3.872 4.475 9.626 1.00 95.50 80 SER A CA 1
ATOM 565 C C . SER A 1 80 ? -2.714 4.328 10.616 1.00 95.50 80 SER A C 1
ATOM 567 O O . SER A 1 80 ? -2.023 5.287 10.954 1.00 95.50 80 SER A O 1
ATOM 569 N N . ARG A 1 81 ? -2.519 3.118 11.138 1.00 96.50 81 ARG A N 1
ATOM 570 C CA . ARG A 1 81 ? -1.338 2.734 11.923 1.00 96.50 81 ARG A CA 1
ATOM 571 C C . ARG A 1 81 ? -0.234 2.133 11.051 1.00 96.50 81 ARG A C 1
ATOM 573 O O . ARG A 1 81 ? 0.742 1.624 11.598 1.00 96.50 81 ARG A O 1
ATOM 580 N N . GLY A 1 82 ? -0.410 2.145 9.732 1.00 96.44 82 GLY A N 1
ATOM 581 C CA . GLY A 1 82 ? 0.623 1.779 8.779 1.00 96.44 82 GLY A CA 1
ATOM 582 C C . GLY A 1 82 ? 0.092 1.189 7.479 1.00 96.44 82 GLY A C 1
ATOM 583 O O . GLY A 1 82 ? -1.060 0.761 7.363 1.00 96.44 82 GLY A O 1
ATOM 584 N N . THR A 1 83 ? 0.965 1.134 6.485 1.00 97.88 83 THR A N 1
ATOM 585 C CA . THR A 1 83 ? 0.705 0.517 5.185 1.00 97.88 83 THR A CA 1
ATOM 586 C C . THR A 1 83 ? 1.895 -0.329 4.737 1.00 97.88 83 THR A C 1
ATOM 588 O O . THR A 1 83 ? 3.056 0.079 4.816 1.00 97.88 83 THR A O 1
ATOM 591 N N . VAL A 1 84 ? 1.600 -1.525 4.226 1.00 98.25 84 VAL A N 1
ATOM 592 C CA . VAL A 1 84 ? 2.576 -2.418 3.591 1.00 98.25 84 VAL A CA 1
ATOM 593 C C . VAL A 1 84 ? 2.259 -2.529 2.104 1.00 98.25 84 VAL A C 1
ATOM 595 O O . VAL A 1 84 ? 1.184 -2.994 1.742 1.00 98.25 84 VAL A O 1
ATOM 598 N N . LEU A 1 85 ? 3.199 -2.149 1.239 1.00 98.19 85 LEU A N 1
ATOM 599 C CA . LEU A 1 85 ? 3.144 -2.419 -0.197 1.00 98.19 85 LEU A CA 1
ATOM 600 C C . LEU A 1 85 ? 3.898 -3.721 -0.506 1.00 98.19 85 LEU A C 1
ATOM 602 O O . LEU A 1 85 ? 5.125 -3.779 -0.421 1.00 98.19 85 LEU A O 1
ATOM 606 N N . ALA A 1 86 ? 3.170 -4.767 -0.871 1.00 98.06 86 ALA A N 1
ATOM 607 C CA . ALA A 1 86 ? 3.702 -6.097 -1.135 1.00 98.06 86 ALA A CA 1
ATOM 608 C C . ALA A 1 86 ? 3.618 -6.437 -2.628 1.00 98.06 86 ALA A C 1
ATOM 610 O O . ALA A 1 86 ? 2.608 -6.182 -3.269 1.00 98.06 86 ALA A O 1
ATOM 611 N N . GLY A 1 87 ? 4.659 -7.036 -3.189 1.00 96.88 87 GLY A N 1
ATOM 612 C CA . GLY A 1 87 ? 4.721 -7.440 -4.592 1.00 96.88 87 GLY A CA 1
ATOM 613 C C . GLY A 1 87 ? 5.787 -8.504 -4.819 1.00 96.88 87 GLY A C 1
ATOM 614 O O . GLY A 1 87 ? 6.588 -8.793 -3.926 1.00 96.88 87 GLY A O 1
ATOM 615 N N . GLY A 1 88 ? 5.788 -9.098 -6.011 1.00 94.94 88 GLY A N 1
ATOM 616 C CA . GLY A 1 88 ? 6.856 -9.999 -6.444 1.00 94.94 88 GLY A CA 1
ATOM 617 C C . GLY A 1 88 ? 8.114 -9.248 -6.881 1.00 94.94 88 GLY A C 1
ATOM 618 O O . GLY A 1 88 ? 8.147 -8.012 -6.908 1.00 94.94 88 GLY A O 1
ATOM 619 N N . ASN A 1 89 ? 9.152 -9.985 -7.275 1.00 92.81 89 ASN A N 1
ATOM 620 C CA . ASN A 1 89 ? 10.444 -9.393 -7.649 1.00 92.81 89 ASN A CA 1
ATOM 621 C C . ASN A 1 89 ? 10.332 -8.396 -8.824 1.00 92.81 89 ASN A C 1
ATOM 623 O O . ASN A 1 89 ? 11.049 -7.395 -8.861 1.00 92.81 89 ASN A O 1
ATOM 627 N N . THR A 1 90 ? 9.407 -8.632 -9.757 1.00 94.62 90 THR A N 1
ATOM 628 C CA . THR A 1 90 ? 9.110 -7.762 -10.912 1.00 94.62 90 THR A CA 1
ATOM 629 C C . THR A 1 90 ? 8.714 -6.341 -10.510 1.00 94.62 90 THR A C 1
ATOM 631 O O . THR A 1 90 ? 9.102 -5.385 -11.176 1.00 94.62 90 THR A O 1
ATOM 634 N N . SER A 1 91 ? 8.057 -6.162 -9.361 1.00 96.12 91 SER A N 1
ATOM 635 C CA . SER A 1 91 ? 7.660 -4.843 -8.845 1.00 96.12 91 SER A CA 1
ATOM 636 C C . SER A 1 91 ? 8.843 -3.938 -8.454 1.00 96.12 91 SER A C 1
ATOM 638 O O . SER A 1 91 ? 8.653 -2.744 -8.207 1.00 96.12 91 SER A O 1
ATOM 640 N N . THR A 1 92 ? 10.064 -4.487 -8.408 1.00 95.38 92 THR A N 1
ATOM 641 C CA . THR A 1 92 ? 11.316 -3.752 -8.141 1.00 95.38 92 THR A CA 1
ATOM 642 C C . THR A 1 92 ? 12.079 -3.346 -9.401 1.00 95.38 92 THR A C 1
ATOM 644 O O . THR A 1 92 ? 13.078 -2.630 -9.305 1.00 95.38 92 THR A O 1
ATOM 647 N N . LEU A 1 93 ? 11.631 -3.798 -10.573 1.00 94.38 93 LEU A N 1
ATOM 648 C CA . LEU A 1 93 ? 12.211 -3.418 -11.858 1.00 94.38 93 LEU A CA 1
ATOM 649 C C . LEU A 1 93 ? 11.844 -1.964 -12.214 1.00 94.38 93 LEU A C 1
ATOM 651 O O . LEU A 1 93 ? 10.928 -1.394 -11.614 1.00 94.38 93 LEU A O 1
ATOM 655 N N . PRO A 1 94 ? 12.530 -1.336 -13.189 1.00 92.12 94 PRO A N 1
ATOM 656 C CA . PRO A 1 94 ? 12.102 -0.048 -13.732 1.00 92.12 94 PRO A CA 1
ATOM 657 C C . PRO A 1 94 ? 10.635 -0.094 -14.187 1.00 92.12 94 PRO A C 1
ATOM 659 O O . PRO A 1 94 ? 10.226 -1.052 -14.834 1.00 92.12 94 PRO A O 1
ATOM 662 N N . GLY A 1 95 ? 9.844 0.916 -13.813 1.00 91.56 95 GLY A N 1
ATOM 663 C CA . GLY A 1 95 ? 8.387 0.934 -14.028 1.00 91.56 95 GLY A CA 1
ATOM 664 C C . GLY A 1 95 ? 7.579 0.177 -12.963 1.00 91.56 95 GLY A C 1
ATOM 665 O O . GLY A 1 95 ? 6.359 0.305 -12.911 1.00 91.56 95 GLY A O 1
ATOM 666 N N . GLY A 1 96 ? 8.231 -0.578 -12.077 1.00 95.75 96 GLY A N 1
ATOM 667 C CA . GLY A 1 96 ? 7.589 -1.300 -10.984 1.00 95.75 96 GLY A CA 1
ATOM 668 C C . GLY A 1 96 ? 7.170 -0.389 -9.827 1.00 95.75 96 GLY A C 1
ATOM 669 O O . GLY A 1 96 ? 7.850 0.583 -9.484 1.00 95.75 96 GLY A O 1
ATOM 670 N N . LEU A 1 97 ? 6.047 -0.718 -9.183 1.00 97.62 97 LEU A N 1
ATOM 671 C CA . LEU A 1 97 ? 5.469 0.117 -8.126 1.00 97.62 97 LEU A CA 1
ATOM 672 C C . LEU A 1 97 ? 6.344 0.191 -6.861 1.00 97.62 97 LEU A C 1
ATOM 674 O O . LEU A 1 97 ? 6.457 1.260 -6.260 1.00 97.62 97 LEU A O 1
ATOM 678 N N . ILE A 1 98 ? 6.999 -0.908 -6.466 1.00 97.31 98 ILE A N 1
ATOM 679 C CA . ILE A 1 98 ? 7.914 -0.900 -5.312 1.00 97.31 98 ILE A CA 1
ATOM 680 C C . ILE A 1 98 ? 9.153 -0.061 -5.628 1.00 97.31 98 ILE A C 1
ATOM 682 O O . ILE A 1 98 ? 9.592 0.711 -4.775 1.00 97.31 98 ILE A O 1
ATOM 686 N N . ALA A 1 99 ? 9.693 -0.155 -6.846 1.00 96.25 99 ALA A N 1
ATOM 687 C CA . ALA A 1 99 ? 10.797 0.703 -7.274 1.00 96.25 99 ALA A CA 1
ATOM 688 C C . ALA A 1 99 ? 10.409 2.190 -7.219 1.00 96.25 99 ALA A C 1
ATOM 690 O O . ALA A 1 99 ? 11.155 3.004 -6.671 1.00 96.25 99 ALA A O 1
ATOM 691 N N . ALA A 1 100 ? 9.219 2.534 -7.720 1.00 96.75 100 ALA A N 1
ATOM 692 C CA . ALA A 1 100 ? 8.702 3.899 -7.700 1.00 96.75 100 ALA A CA 1
ATOM 693 C C . ALA A 1 100 ? 8.493 4.434 -6.274 1.00 96.75 100 ALA A C 1
ATOM 695 O O . ALA A 1 100 ? 8.861 5.576 -5.998 1.00 96.75 100 ALA A O 1
ATOM 696 N N . LEU A 1 101 ? 7.953 3.620 -5.356 1.00 97.56 101 LEU A N 1
ATOM 697 C CA . LEU A 1 101 ? 7.800 4.001 -3.948 1.00 97.56 101 LEU A CA 1
ATOM 698 C C . LEU A 1 101 ? 9.163 4.234 -3.297 1.00 97.56 101 LEU A C 1
ATOM 700 O O . LEU A 1 101 ? 9.362 5.246 -2.628 1.00 97.56 101 LEU A O 1
ATOM 704 N N . ARG A 1 102 ? 10.119 3.328 -3.532 1.00 96.25 102 ARG A N 1
ATOM 705 C CA . ARG A 1 102 ? 11.464 3.405 -2.947 1.00 96.25 102 ARG A CA 1
ATOM 706 C C . ARG A 1 102 ? 12.279 4.607 -3.408 1.00 96.25 102 ARG A C 1
ATOM 708 O O . ARG A 1 102 ? 13.187 5.023 -2.699 1.00 96.25 102 ARG A O 1
ATOM 715 N N . ALA A 1 103 ? 11.935 5.186 -4.554 1.00 95.50 103 ALA A N 1
ATOM 716 C CA . ALA A 1 103 ? 12.523 6.428 -5.042 1.00 95.50 103 ALA A CA 1
ATOM 717 C C . ALA A 1 103 ? 11.964 7.695 -4.353 1.00 95.50 103 ALA A C 1
ATOM 719 O O . ALA A 1 103 ? 12.406 8.799 -4.671 1.00 95.50 103 ALA A O 1
ATOM 720 N N . LYS A 1 104 ? 10.974 7.579 -3.453 1.00 95.25 104 LYS A N 1
ATOM 721 C CA . LYS A 1 104 ? 10.382 8.709 -2.715 1.00 95.25 104 LYS A CA 1
ATOM 722 C C . LYS A 1 104 ? 10.865 8.720 -1.263 1.00 95.25 104 LYS A C 1
ATOM 724 O O . LYS A 1 104 ? 10.283 8.051 -0.410 1.00 95.25 104 LYS A O 1
ATOM 729 N N . ASP A 1 105 ? 11.876 9.543 -0.985 1.00 91.06 105 ASP A N 1
ATOM 730 C CA . ASP A 1 105 ? 12.564 9.624 0.316 1.00 91.06 105 ASP A CA 1
ATOM 731 C C . ASP A 1 105 ? 11.636 9.816 1.525 1.00 91.06 105 ASP A C 1
ATOM 733 O O . ASP A 1 105 ? 11.893 9.262 2.590 1.00 91.06 105 ASP A O 1
ATOM 737 N N . GLU A 1 106 ? 10.552 10.582 1.389 1.00 93.44 106 GLU A N 1
ATOM 738 C CA . GLU A 1 106 ? 9.597 10.757 2.491 1.00 93.44 106 GLU A CA 1
ATOM 739 C C . GLU A 1 106 ? 8.658 9.557 2.646 1.00 93.44 106 GLU A C 1
ATOM 741 O O . GLU A 1 106 ? 8.370 9.138 3.763 1.00 93.44 106 GLU A O 1
ATOM 746 N N . THR A 1 107 ? 8.210 8.943 1.550 1.00 94.31 107 THR A N 1
ATOM 747 C CA . THR A 1 107 ? 7.262 7.822 1.615 1.00 94.31 107 THR A CA 1
ATOM 748 C C . THR A 1 107 ? 7.901 6.570 2.214 1.00 94.31 107 THR A C 1
ATOM 750 O O . THR A 1 107 ? 7.263 5.887 3.013 1.00 94.31 107 THR A O 1
ATOM 753 N N . VAL A 1 108 ? 9.173 6.288 1.906 1.00 95.56 108 VAL A N 1
ATOM 754 C CA . VAL A 1 108 ? 9.892 5.103 2.426 1.00 95.56 108 VAL A CA 1
ATOM 755 C C . VAL A 1 108 ? 10.110 5.112 3.937 1.00 95.56 108 VAL A C 1
ATOM 757 O O . VAL A 1 108 ? 10.384 4.060 4.518 1.00 95.56 108 VAL A O 1
ATOM 760 N N . LYS A 1 109 ? 10.003 6.279 4.584 1.00 95.31 109 LYS A N 1
ATOM 761 C CA . LYS A 1 109 ? 10.116 6.412 6.044 1.00 95.31 109 LYS A CA 1
ATOM 762 C C . LYS A 1 109 ? 8.880 5.907 6.776 1.00 95.31 109 LYS A C 1
ATOM 764 O O . LYS A 1 109 ? 8.964 5.635 7.972 1.00 95.31 109 LYS A O 1
ATOM 769 N N . HIS A 1 110 ? 7.756 5.808 6.073 1.00 96.00 110 HIS A N 1
ATOM 770 C CA . HIS A 1 110 ? 6.466 5.502 6.674 1.00 96.00 110 HIS A CA 1
ATOM 771 C C . HIS A 1 110 ? 5.847 4.234 6.088 1.00 96.00 110 HIS A C 1
ATOM 773 O O . HIS A 1 110 ? 5.440 3.362 6.846 1.00 96.00 110 HIS A O 1
ATOM 779 N N . VAL A 1 111 ? 5.909 4.043 4.767 1.00 97.75 111 VAL A N 1
ATOM 780 C CA . VAL A 1 111 ? 5.368 2.853 4.097 1.00 97.75 111 VAL A CA 1
ATOM 781 C C . VAL A 1 111 ? 6.418 1.747 4.014 1.00 97.75 111 VAL A C 1
ATOM 783 O O . VAL A 1 111 ? 7.515 1.942 3.480 1.00 97.75 111 VAL A O 1
ATOM 786 N N . THR A 1 112 ? 6.063 0.553 4.487 1.00 97.81 112 THR A N 1
ATOM 787 C CA . THR A 1 112 ? 6.915 -0.637 4.349 1.00 97.81 112 THR A CA 1
ATOM 788 C C . THR A 1 112 ? 6.725 -1.287 2.982 1.00 97.81 112 THR A C 1
ATOM 790 O O . THR A 1 112 ? 5.594 -1.405 2.519 1.00 97.81 112 THR A O 1
ATOM 793 N N . THR A 1 113 ? 7.798 -1.766 2.344 1.00 97.69 113 THR A N 1
ATOM 794 C CA . THR A 1 113 ? 7.683 -2.586 1.122 1.00 97.69 113 THR A CA 1
ATOM 795 C C . THR A 1 113 ? 8.134 -4.022 1.343 1.00 97.69 113 THR A C 1
ATOM 797 O O . THR A 1 113 ? 9.035 -4.281 2.139 1.00 97.69 113 THR A O 1
ATOM 800 N N . VAL A 1 114 ? 7.533 -4.963 0.616 1.00 97.44 114 VAL A N 1
ATOM 801 C CA . VAL A 1 114 ? 7.941 -6.374 0.573 1.00 97.44 114 VAL A CA 1
ATOM 802 C C . VAL A 1 114 ? 7.971 -6.831 -0.881 1.00 97.44 114 VAL A C 1
ATOM 804 O O . VAL A 1 114 ? 6.926 -6.989 -1.494 1.00 97.44 114 VAL A O 1
ATOM 807 N N . ALA A 1 115 ? 9.165 -7.052 -1.429 1.00 95.75 115 ALA A N 1
ATOM 808 C CA . ALA A 1 115 ? 9.390 -7.373 -2.845 1.00 95.75 115 ALA A CA 1
ATOM 809 C C . ALA A 1 115 ? 9.484 -8.878 -3.169 1.00 95.75 115 ALA A C 1
ATOM 811 O O . ALA A 1 115 ? 9.980 -9.265 -4.223 1.00 95.75 115 ALA A O 1
ATOM 812 N N . THR A 1 116 ? 9.085 -9.736 -2.234 1.00 94.06 116 THR A N 1
ATOM 813 C CA . THR A 1 116 ? 9.156 -11.200 -2.367 1.00 94.06 116 THR A CA 1
ATOM 814 C C . THR A 1 116 ? 7.821 -11.868 -2.059 1.00 94.06 116 THR A C 1
ATOM 816 O O . THR A 1 116 ? 7.794 -13.044 -1.693 1.00 94.06 116 THR A O 1
ATOM 819 N N . ALA A 1 117 ? 6.715 -11.120 -2.137 1.00 94.25 117 ALA A N 1
ATOM 820 C CA . ALA A 1 117 ? 5.379 -11.555 -1.718 1.00 94.25 117 ALA A CA 1
ATOM 821 C C . ALA A 1 117 ? 4.778 -12.675 -2.591 1.00 94.25 117 ALA A C 1
ATOM 823 O O . ALA A 1 117 ? 3.736 -13.220 -2.253 1.00 94.25 117 ALA A O 1
ATOM 824 N N . ASP A 1 118 ? 5.456 -13.046 -3.671 1.00 93.06 118 ASP A N 1
ATOM 825 C CA . ASP A 1 118 ? 5.226 -14.205 -4.538 1.00 93.06 118 ASP A CA 1
ATOM 826 C C . ASP A 1 118 ? 5.912 -15.493 -4.032 1.00 93.06 118 ASP A C 1
ATOM 828 O O . ASP A 1 118 ? 5.801 -16.553 -4.646 1.00 93.06 118 ASP A O 1
ATOM 832 N N . THR A 1 119 ? 6.616 -15.429 -2.898 1.00 93.44 119 THR A N 1
ATOM 833 C CA . THR A 1 119 ? 7.339 -16.562 -2.304 1.00 93.44 119 THR A CA 1
ATOM 834 C C . THR A 1 119 ? 6.798 -16.933 -0.918 1.00 93.44 119 THR A C 1
ATOM 836 O O . THR A 1 119 ? 6.311 -16.062 -0.189 1.00 93.44 119 THR A O 1
ATOM 839 N N . PRO A 1 120 ? 6.985 -18.190 -0.459 1.00 93.00 120 PRO A N 1
ATOM 840 C CA . PRO A 1 120 ? 6.621 -18.584 0.906 1.00 93.00 120 PRO A CA 1
ATOM 841 C C . PRO A 1 120 ? 7.286 -17.727 1.996 1.00 93.00 120 PRO A C 1
ATOM 843 O O . PRO A 1 120 ? 6.675 -17.431 3.022 1.00 93.00 120 PRO A O 1
ATOM 846 N N . LEU A 1 121 ? 8.533 -17.294 1.774 1.00 88.69 121 LEU A N 1
ATOM 847 C CA . LEU A 1 121 ? 9.241 -16.409 2.702 1.00 88.69 121 LEU A CA 1
ATOM 848 C C . LEU A 1 121 ? 8.636 -14.995 2.716 1.00 88.69 121 LEU A C 1
ATOM 850 O O . LEU A 1 121 ? 8.591 -14.342 3.763 1.00 88.69 121 LEU A O 1
ATOM 854 N N . GLY A 1 122 ? 8.146 -14.524 1.571 1.00 92.31 122 GLY A N 1
ATOM 855 C CA . GLY A 1 122 ? 7.453 -13.247 1.451 1.00 92.31 122 GLY A CA 1
ATOM 856 C C . GLY A 1 122 ? 6.194 -13.168 2.293 1.00 92.31 122 GLY A C 1
ATOM 857 O O . GLY A 1 122 ? 5.993 -12.157 2.957 1.00 92.31 122 GLY A O 1
ATOM 858 N N . TYR A 1 123 ? 5.400 -14.238 2.363 1.00 93.44 123 TYR A N 1
ATOM 859 C CA . TYR A 1 123 ? 4.205 -14.268 3.218 1.00 93.44 123 TYR A CA 1
ATOM 860 C C . TYR A 1 123 ? 4.548 -14.004 4.689 1.00 93.44 123 TYR A C 1
ATOM 862 O O . TYR A 1 123 ? 3.905 -13.189 5.350 1.00 93.44 123 TYR A O 1
ATOM 870 N N . ILE A 1 124 ? 5.622 -14.621 5.189 1.00 94.56 124 ILE A N 1
ATOM 871 C CA . ILE A 1 124 ? 6.120 -14.388 6.554 1.00 94.56 124 ILE A CA 1
ATOM 872 C C . ILE A 1 124 ? 6.626 -12.947 6.701 1.00 94.56 124 ILE A C 1
ATOM 874 O O . ILE A 1 124 ? 6.402 -12.297 7.723 1.00 94.56 124 ILE A O 1
ATOM 878 N N . THR A 1 125 ? 7.277 -12.428 5.662 1.00 94.88 125 THR A N 1
ATOM 879 C CA . THR A 1 125 ? 7.820 -11.067 5.646 1.00 94.88 125 THR A CA 1
ATOM 880 C C . THR A 1 125 ? 6.712 -10.012 5.658 1.00 94.88 125 THR A C 1
ATOM 882 O O . THR A 1 125 ? 6.864 -9.011 6.349 1.00 94.88 125 THR A O 1
ATOM 885 N N . VAL A 1 126 ? 5.572 -10.240 4.997 1.00 96.56 126 VAL A N 1
ATOM 886 C CA . VAL A 1 126 ? 4.394 -9.354 5.074 1.00 96.56 126 VAL A CA 1
ATOM 887 C C . VAL A 1 126 ? 3.849 -9.295 6.502 1.00 96.56 126 VAL A C 1
ATOM 889 O O . VAL A 1 126 ? 3.601 -8.209 7.020 1.00 96.56 126 VAL A O 1
ATOM 892 N N . VAL A 1 127 ? 3.729 -10.435 7.188 1.00 95.44 127 VAL A N 1
ATOM 893 C CA . VAL A 1 127 ? 3.278 -10.462 8.593 1.00 95.44 127 VAL A CA 1
ATOM 894 C C . VAL A 1 127 ? 4.259 -9.718 9.506 1.00 95.44 127 VAL A C 1
ATOM 896 O O . VAL A 1 127 ? 3.849 -8.948 10.377 1.00 95.44 127 VAL A O 1
ATOM 899 N N . TYR A 1 128 ? 5.563 -9.907 9.298 1.00 94.81 128 TYR A N 1
ATOM 900 C CA . TYR A 1 128 ? 6.596 -9.171 10.027 1.00 94.81 128 TYR A CA 1
ATOM 901 C C . TYR A 1 128 ? 6.538 -7.659 9.756 1.00 94.81 128 TYR A C 1
ATOM 903 O O . TYR A 1 128 ? 6.584 -6.867 10.698 1.00 94.81 128 TYR A O 1
ATOM 911 N N . ALA A 1 129 ? 6.369 -7.266 8.494 1.00 96.06 129 ALA A N 1
ATOM 912 C CA . ALA A 1 129 ? 6.213 -5.881 8.062 1.00 96.06 129 ALA A CA 1
ATOM 913 C C . ALA A 1 129 ? 5.012 -5.204 8.738 1.00 96.06 129 ALA A C 1
ATOM 915 O O . ALA A 1 129 ? 5.145 -4.106 9.276 1.00 96.06 129 ALA A O 1
ATOM 916 N N . LEU A 1 130 ? 3.862 -5.882 8.797 1.00 96.38 130 LEU A N 1
ATOM 917 C CA . LEU A 1 130 ? 2.677 -5.388 9.505 1.00 96.38 130 LEU A CA 1
ATOM 918 C C . LEU A 1 130 ? 2.960 -5.160 10.993 1.00 96.38 130 LEU A C 1
ATOM 920 O O . LEU A 1 130 ? 2.588 -4.129 11.551 1.00 96.38 130 LEU A O 1
ATOM 924 N N . ARG A 1 131 ? 3.661 -6.093 11.647 1.00 95.44 131 ARG A N 1
ATOM 925 C CA . ARG A 1 131 ? 4.083 -5.915 13.043 1.00 95.44 131 ARG A CA 1
ATOM 926 C C . ARG A 1 131 ? 4.967 -4.679 13.197 1.00 95.44 131 ARG A C 1
ATOM 928 O O . ARG A 1 131 ? 4.804 -3.951 14.173 1.00 95.44 131 ARG A O 1
ATOM 935 N N . GLU A 1 132 ? 5.938 -4.463 12.320 1.00 94.62 132 GLU A N 1
ATOM 936 C CA . GLU A 1 132 ? 6.809 -3.289 12.418 1.00 94.62 132 GLU A CA 1
ATOM 937 C C . GLU A 1 132 ? 6.049 -1.980 12.247 1.00 94.62 132 GLU A C 1
ATOM 939 O O . GLU A 1 132 ? 6.219 -1.083 13.073 1.00 94.62 132 GLU A O 1
ATOM 944 N N . GLN A 1 133 ? 5.156 -1.917 11.263 1.00 95.44 133 GLN A N 1
ATOM 945 C CA . GLN A 1 133 ? 4.261 -0.784 11.041 1.00 95.44 133 GLN A CA 1
ATOM 946 C C . GLN A 1 133 ? 3.448 -0.456 12.298 1.00 95.44 133 GLN A C 1
ATOM 948 O O . GLN A 1 133 ? 3.499 0.667 12.794 1.00 95.44 133 GLN A O 1
ATOM 953 N N . LEU A 1 134 ? 2.835 -1.465 12.928 1.00 94.94 134 LEU A N 1
ATOM 954 C CA . LEU A 1 134 ? 2.100 -1.292 14.190 1.00 94.94 134 LEU A CA 1
ATOM 955 C C . LEU A 1 134 ? 2.966 -0.802 15.364 1.00 94.94 134 LEU A C 1
ATOM 957 O O . LEU A 1 134 ? 2.414 -0.286 16.339 1.00 94.94 134 LEU A O 1
ATOM 961 N N . ASN A 1 135 ? 4.291 -0.969 15.281 1.00 94.56 135 ASN A N 1
ATOM 962 C CA . ASN A 1 135 ? 5.281 -0.464 16.237 1.00 94.56 135 ASN A CA 1
ATOM 963 C C . ASN A 1 135 ? 5.908 0.877 15.801 1.00 94.56 135 ASN A C 1
ATOM 965 O O . ASN A 1 135 ? 6.912 1.295 16.380 1.00 94.56 135 ASN A O 1
ATOM 969 N N . GLY A 1 136 ? 5.347 1.543 14.787 1.00 93.00 136 GLY A N 1
ATOM 970 C CA . GLY A 1 136 ? 5.815 2.837 14.287 1.00 93.00 136 GLY A CA 1
ATOM 971 C C . GLY A 1 136 ? 7.112 2.760 13.482 1.00 93.00 136 GLY A C 1
ATOM 972 O O . GLY A 1 136 ? 7.866 3.730 13.446 1.00 93.00 136 GLY A O 1
ATOM 973 N N . ARG A 1 137 ? 7.414 1.603 12.883 1.00 94.44 137 ARG A N 1
ATOM 974 C CA . ARG A 1 137 ? 8.623 1.369 12.080 1.00 94.44 137 ARG A CA 1
ATOM 975 C C . ARG A 1 137 ? 8.267 1.067 10.629 1.00 94.44 137 ARG A C 1
ATOM 977 O O . ARG A 1 137 ? 7.267 0.407 10.353 1.00 94.44 137 ARG A O 1
ATOM 984 N N . ALA A 1 138 ? 9.137 1.479 9.714 1.00 95.31 138 ALA A N 1
ATOM 985 C CA . ALA A 1 138 ? 9.053 1.132 8.301 1.00 95.31 138 ALA A CA 1
ATOM 986 C C . ALA A 1 138 ? 10.334 0.440 7.824 1.00 95.31 138 ALA A C 1
ATOM 988 O O . ALA A 1 138 ? 11.433 0.793 8.258 1.00 95.31 138 ALA A O 1
ATOM 989 N N . GLY A 1 139 ? 10.182 -0.541 6.935 1.00 95.12 139 GLY A N 1
ATOM 990 C CA . GLY A 1 139 ? 11.284 -1.305 6.349 1.00 95.12 139 GLY A CA 1
ATOM 991 C C . GLY A 1 139 ? 11.095 -1.538 4.852 1.00 95.12 139 GLY A C 1
ATOM 992 O O . GLY A 1 139 ? 10.006 -1.376 4.311 1.00 95.12 139 GLY A O 1
ATOM 993 N N . GLN A 1 140 ? 12.161 -1.907 4.147 1.00 96.44 140 GLN A N 1
ATOM 994 C CA . GLN A 1 140 ? 12.119 -2.117 2.698 1.00 96.44 140 GLN A CA 1
ATOM 995 C C . GLN A 1 140 ? 12.623 -3.530 2.398 1.00 96.44 140 GLN A C 1
ATOM 997 O O . GLN A 1 140 ? 13.803 -3.740 2.173 1.00 96.44 140 GLN A O 1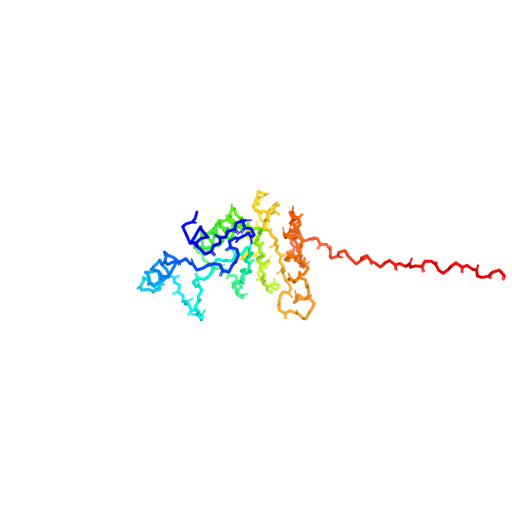
ATOM 1002 N N . TYR A 1 141 ? 11.767 -4.541 2.460 1.00 95.62 141 TYR A N 1
ATOM 1003 C CA . TYR A 1 141 ? 12.187 -5.944 2.453 1.00 95.62 141 TYR A CA 1
ATOM 1004 C C . TYR A 1 141 ? 12.218 -6.576 1.062 1.00 95.62 141 TYR A C 1
ATOM 1006 O O . TYR A 1 141 ? 11.443 -6.223 0.169 1.00 95.62 141 TYR A O 1
ATOM 1014 N N . GLY A 1 142 ? 13.098 -7.565 0.897 1.00 92.56 142 GLY A N 1
ATOM 1015 C CA . GLY A 1 142 ? 13.224 -8.361 -0.322 1.00 92.56 142 GLY A CA 1
ATOM 1016 C C . GLY A 1 142 ? 14.431 -7.959 -1.166 1.00 92.56 142 GLY A C 1
ATOM 1017 O O . GLY A 1 142 ? 15.536 -7.818 -0.649 1.00 92.56 142 GLY A O 1
ATOM 1018 N N . THR A 1 143 ? 14.223 -7.825 -2.471 1.00 90.50 143 THR A N 1
ATOM 1019 C CA . THR A 1 143 ? 15.262 -7.554 -3.475 1.00 90.50 143 THR A CA 1
ATOM 1020 C C . THR A 1 143 ? 15.188 -6.117 -3.996 1.00 90.50 143 THR A C 1
ATOM 1022 O O . THR A 1 143 ? 14.293 -5.353 -3.629 1.00 90.50 143 THR A O 1
ATOM 1025 N N . GLY A 1 144 ? 16.136 -5.743 -4.858 1.00 88.25 144 GLY A N 1
ATOM 1026 C CA . GLY A 1 144 ? 16.163 -4.446 -5.536 1.00 88.25 144 GLY A CA 1
ATOM 1027 C C . GLY A 1 144 ? 16.804 -3.321 -4.720 1.00 88.25 144 GLY A C 1
ATOM 1028 O O . GLY A 1 144 ? 17.216 -3.492 -3.572 1.00 88.25 144 GLY A O 1
ATOM 1029 N N . THR A 1 145 ? 16.910 -2.146 -5.340 1.00 88.00 145 THR A N 1
ATOM 1030 C CA . THR A 1 145 ? 17.530 -0.963 -4.729 1.00 88.00 145 THR A CA 1
ATOM 1031 C C . THR A 1 145 ? 16.802 -0.559 -3.449 1.00 88.00 145 THR A C 1
ATOM 1033 O O . THR A 1 145 ? 15.573 -0.614 -3.376 1.00 88.00 145 THR A O 1
ATOM 1036 N N . GLY A 1 146 ? 17.572 -0.162 -2.433 1.00 85.06 146 GLY A N 1
ATOM 1037 C CA . GLY A 1 146 ? 17.044 0.279 -1.141 1.00 85.06 146 GLY A CA 1
ATOM 1038 C C . GLY A 1 146 ? 16.522 -0.846 -0.247 1.00 85.06 146 GLY A C 1
ATOM 1039 O O . GLY A 1 146 ? 15.981 -0.549 0.813 1.00 85.06 146 GLY A O 1
ATOM 1040 N N . ALA A 1 147 ? 16.673 -2.116 -0.642 1.00 89.69 147 ALA A N 1
ATOM 1041 C CA . ALA A 1 147 ? 16.240 -3.232 0.184 1.00 89.69 147 ALA A CA 1
ATOM 1042 C C . ALA A 1 147 ? 17.129 -3.423 1.429 1.00 89.69 147 ALA A C 1
ATOM 1044 O O . ALA A 1 147 ? 18.357 -3.377 1.366 1.00 89.69 147 ALA A O 1
ATOM 1045 N N . SER A 1 148 ? 16.486 -3.684 2.561 1.00 83.56 148 SER A N 1
ATOM 1046 C CA . SER A 1 148 ? 17.067 -4.075 3.837 1.00 83.56 148 SER A CA 1
ATOM 1047 C C . SER A 1 148 ? 16.935 -5.580 4.054 1.00 83.56 148 SER A C 1
ATOM 1049 O O . SER A 1 148 ? 15.891 -6.177 3.775 1.00 83.56 148 SER A O 1
ATOM 1051 N N . SER A 1 149 ? 17.975 -6.187 4.621 1.00 71.69 149 SER A N 1
ATOM 1052 C CA . SER A 1 149 ? 17.937 -7.588 5.033 1.00 71.69 149 SER A CA 1
ATOM 1053 C C . SER A 1 149 ? 16.936 -7.804 6.164 1.00 71.69 149 SER A C 1
ATOM 1055 O O . SER A 1 149 ? 16.845 -7.005 7.096 1.00 71.69 149 SER A O 1
ATOM 1057 N N . PHE A 1 150 ? 16.232 -8.933 6.113 1.00 62.72 150 PHE A N 1
ATOM 1058 C CA . PHE A 1 150 ? 15.423 -9.401 7.231 1.00 62.72 150 PHE A CA 1
ATOM 1059 C C . PHE A 1 150 ? 16.331 -9.634 8.454 1.00 62.72 150 PHE A C 1
ATOM 1061 O O . PHE A 1 150 ? 17.307 -10.387 8.336 1.00 62.72 150 PHE A O 1
ATOM 1068 N N . PRO A 1 151 ? 16.067 -9.025 9.625 1.00 59.22 151 PRO A N 1
ATOM 1069 C CA . PRO A 1 151 ? 16.874 -9.270 10.809 1.00 59.22 151 PRO A CA 1
ATOM 1070 C C . PRO A 1 151 ? 16.536 -10.658 11.359 1.00 59.22 151 PRO A C 1
ATOM 1072 O O . PRO A 1 151 ? 15.642 -10.828 12.186 1.00 59.22 151 PRO A O 1
ATOM 1075 N N . LEU A 1 152 ? 17.275 -11.675 10.917 1.00 50.75 152 LEU A N 1
ATOM 1076 C CA . LEU A 1 152 ? 17.327 -12.951 11.618 1.00 50.75 152 LEU A CA 1
ATOM 1077 C C . LEU A 1 152 ? 18.087 -12.720 12.925 1.00 50.75 152 LEU A C 1
ATOM 1079 O O . LEU A 1 152 ? 19.302 -12.888 12.994 1.00 50.75 152 LEU A O 1
ATOM 1083 N N . THR A 1 153 ? 17.388 -12.310 13.983 1.00 46.50 153 THR A N 1
ATOM 1084 C CA . THR A 1 153 ? 17.958 -12.395 15.328 1.00 46.50 153 THR A CA 1
ATOM 1085 C C . THR A 1 153 ? 17.984 -13.869 15.709 1.00 46.50 153 THR A C 1
ATOM 1087 O O . THR A 1 153 ? 17.061 -14.379 16.344 1.00 46.50 153 THR A O 1
ATOM 1090 N N . THR A 1 154 ? 19.025 -14.592 15.310 1.00 44.38 154 THR A N 1
ATOM 1091 C CA . THR A 1 154 ? 19.335 -15.867 15.949 1.00 44.38 154 THR A CA 1
ATOM 1092 C C . THR A 1 154 ? 19.837 -15.532 17.347 1.00 44.38 154 THR A C 1
ATOM 1094 O O . THR A 1 154 ? 21.023 -15.277 17.549 1.00 44.38 154 THR A O 1
ATOM 1097 N N . SER A 1 155 ? 18.923 -15.463 18.317 1.00 44.25 155 SER A N 1
ATOM 1098 C CA . SER A 1 155 ? 19.298 -15.512 19.727 1.00 44.25 155 SER A CA 1
ATOM 1099 C C . SER A 1 155 ? 19.906 -16.891 19.963 1.00 44.25 155 SER A C 1
ATOM 1101 O O . SER A 1 155 ? 19.202 -17.870 20.193 1.00 44.25 155 SER A O 1
ATOM 1103 N N . HIS A 1 156 ? 21.222 -17.002 19.808 1.00 49.75 156 HIS A N 1
ATOM 1104 C CA . HIS A 1 156 ? 21.937 -18.161 20.304 1.00 49.75 156 HIS A CA 1
ATOM 1105 C C . HIS A 1 156 ? 21.971 -17.995 21.823 1.00 49.75 156 HIS A C 1
ATOM 1107 O O . HIS A 1 156 ? 22.741 -17.194 22.351 1.00 49.75 156 HIS A O 1
ATOM 1113 N N . ALA A 1 157 ? 21.096 -18.706 22.535 1.00 50.06 157 ALA A N 1
ATOM 1114 C CA . ALA A 1 157 ? 21.299 -18.912 23.957 1.00 50.06 157 ALA A CA 1
ATOM 1115 C C . ALA A 1 157 ? 22.637 -19.648 24.101 1.00 50.06 157 ALA A C 1
ATOM 1117 O O . ALA A 1 157 ? 22.751 -20.809 23.713 1.00 50.06 157 ALA A O 1
ATOM 1118 N N . THR A 1 158 ? 23.672 -18.963 24.586 1.00 63.12 158 THR A N 1
ATOM 1119 C CA . THR A 1 158 ? 24.929 -19.613 24.960 1.00 63.12 158 THR A CA 1
ATOM 1120 C C . THR A 1 158 ? 24.600 -20.621 26.062 1.00 63.12 158 THR A C 1
ATOM 1122 O O . THR A 1 158 ? 24.147 -20.193 27.127 1.00 63.12 158 THR A O 1
ATOM 1125 N N . PRO A 1 159 ? 24.768 -21.942 25.852 1.00 59.72 159 PRO A N 1
ATOM 1126 C CA . PRO A 1 159 ? 24.558 -22.895 26.929 1.00 59.72 159 PRO A CA 1
ATOM 1127 C C . PRO A 1 159 ? 25.579 -22.599 28.029 1.00 59.72 159 PRO A C 1
ATOM 1129 O O . PRO A 1 159 ? 26.788 -22.607 27.799 1.00 59.72 159 PRO A O 1
ATOM 1132 N N . SER A 1 160 ? 25.080 -22.289 29.223 1.00 67.88 160 SER A N 1
ATOM 1133 C CA . SER A 1 160 ? 25.921 -22.114 30.402 1.00 67.88 160 SER A CA 1
ATOM 1134 C C . SER A 1 160 ? 26.519 -23.482 30.757 1.00 67.88 160 SER A C 1
ATOM 1136 O O . SER A 1 160 ? 25.750 -24.438 30.887 1.00 67.88 160 SER A O 1
ATOM 1138 N N . PRO A 1 161 ? 27.849 -23.629 30.902 1.00 64.56 161 PRO A N 1
ATOM 1139 C CA . PRO A 1 161 ? 28.430 -24.912 31.271 1.00 64.56 161 PRO A CA 1
ATOM 1140 C C . PRO A 1 161 ? 27.960 -25.294 32.680 1.00 64.56 161 PRO A C 1
ATOM 1142 O O . PRO A 1 161 ? 28.145 -24.539 33.636 1.00 64.56 161 PRO A O 1
ATOM 1145 N N . SER A 1 162 ? 27.325 -26.460 32.801 1.00 70.88 162 SER A N 1
ATOM 1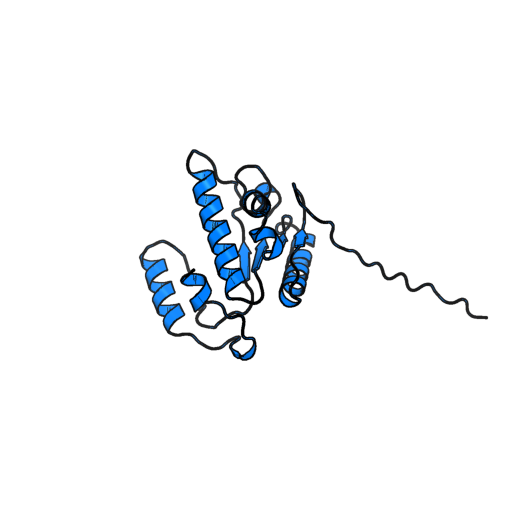146 C CA . SER A 1 162 ? 27.054 -27.098 34.087 1.00 70.88 162 SER A CA 1
ATOM 1147 C C . SER A 1 162 ? 28.380 -27.514 34.724 1.00 70.88 162 SER A C 1
ATOM 1149 O O . SER A 1 162 ? 29.203 -28.154 34.068 1.00 70.88 162 SER A O 1
ATOM 1151 N N . ARG A 1 163 ? 28.578 -27.088 35.972 1.00 59.44 163 ARG A N 1
ATOM 1152 C CA . ARG A 1 163 ? 29.761 -27.360 36.794 1.00 59.44 163 ARG A CA 1
ATOM 1153 C C . ARG A 1 163 ? 29.798 -28.803 37.285 1.00 59.44 163 ARG A C 1
ATOM 1155 O O . ARG A 1 163 ? 28.701 -29.346 37.542 1.00 59.44 163 ARG A O 1
#

InterPro domains:
  IPR021522 Copper transporter MctB [PF11382] (2-150)